Protein AF-U3KZ22-F1 (afdb_monomer)

Foldseek 3Di:
DVLQVLLVVLVVCLVVDDPLCSVLSNLSSVLSVLVVVLVVVQVVCCVVVVDHPLVSVLVSQLPNQLSVLVSVCSVCVVVPDDVVSSVLSNVLSVQLSVLCCQLVPPQVDDCSVVVSNVSSVVSVD

Structure (mmCIF, N/CA/C/O backbone):
data_AF-U3KZ22-F1
#
_entry.id   AF-U3KZ22-F1
#
loop_
_atom_site.group_PDB
_atom_site.id
_atom_site.type_symbol
_atom_site.label_atom_id
_atom_site.label_alt_id
_atom_site.label_comp_id
_atom_site.label_asym_id
_atom_site.label_entity_id
_atom_site.label_seq_id
_atom_site.pdbx_PDB_ins_code
_atom_site.Cartn_x
_atom_site.Cartn_y
_atom_site.Cartn_z
_atom_site.occupancy
_atom_site.B_iso_or_equiv
_atom_site.auth_seq_id
_atom_site.auth_comp_id
_atom_site.auth_asym_id
_atom_site.auth_atom_id
_atom_site.pdbx_PDB_model_num
ATOM 1 N N . MET A 1 1 ? -2.937 -17.843 -2.942 1.00 82.81 1 MET A N 1
ATOM 2 C CA . MET A 1 1 ? -4.058 -18.269 -2.070 1.00 82.81 1 MET A CA 1
ATOM 3 C C . MET A 1 1 ? -4.032 -17.665 -0.664 1.00 82.81 1 MET A C 1
ATOM 5 O O . MET A 1 1 ? -5.094 -17.579 -0.066 1.00 82.81 1 MET A O 1
ATOM 9 N N . ALA A 1 2 ? -2.890 -17.198 -0.139 1.00 94.69 2 ALA A N 1
ATOM 10 C CA . ALA A 1 2 ? -2.818 -16.632 1.217 1.00 94.69 2 ALA A CA 1
ATOM 11 C C . ALA A 1 2 ? -3.777 -15.446 1.464 1.00 94.69 2 ALA A C 1
ATOM 13 O O . ALA A 1 2 ? -4.492 -15.447 2.458 1.00 94.69 2 ALA A O 1
ATOM 14 N N . MET A 1 3 ? -3.862 -14.483 0.538 1.00 97.19 3 MET A N 1
ATOM 15 C CA . MET A 1 3 ? -4.725 -13.299 0.711 1.00 97.19 3 MET A CA 1
ATOM 16 C C . MET A 1 3 ? -6.219 -13.633 0.755 1.00 97.19 3 MET A C 1
ATOM 18 O O . MET A 1 3 ? -6.963 -13.053 1.536 1.00 97.19 3 MET A O 1
ATOM 22 N N . MET A 1 4 ? -6.652 -14.627 -0.024 1.00 97.12 4 MET A N 1
ATOM 23 C CA . MET A 1 4 ? -8.028 -15.120 0.025 1.00 97.12 4 MET A CA 1
ATOM 24 C C . MET A 1 4 ? -8.355 -15.755 1.380 1.00 97.12 4 MET A C 1
ATOM 26 O O . MET A 1 4 ? -9.395 -15.459 1.962 1.00 97.12 4 MET A O 1
ATOM 30 N N . ALA A 1 5 ? -7.459 -16.601 1.894 1.00 97.62 5 ALA A N 1
ATOM 31 C CA . ALA A 1 5 ? -7.635 -17.216 3.206 1.00 97.62 5 ALA A CA 1
ATOM 32 C C . ALA A 1 5 ? -7.653 -16.162 4.328 1.00 97.62 5 ALA A C 1
ATOM 34 O O . ALA A 1 5 ? -8.489 -16.238 5.223 1.00 97.62 5 ALA A O 1
ATOM 35 N N . ALA A 1 6 ? -6.786 -15.147 4.246 1.00 97.56 6 ALA A N 1
ATOM 36 C CA . ALA A 1 6 ? -6.769 -14.028 5.184 1.00 97.56 6 ALA A CA 1
ATOM 37 C C . ALA A 1 6 ? -8.069 -13.208 5.139 1.00 97.56 6 ALA A C 1
ATOM 39 O O . ALA A 1 6 ? -8.618 -12.883 6.186 1.00 97.56 6 ALA A O 1
ATOM 40 N N . SER A 1 7 ? -8.605 -12.931 3.948 1.00 97.44 7 SER A N 1
ATOM 41 C CA . SER A 1 7 ? -9.887 -12.235 3.797 1.00 97.44 7 SER A CA 1
ATOM 42 C C . SER A 1 7 ? -11.033 -13.005 4.457 1.00 97.44 7 SER A C 1
ATOM 44 O O . SER A 1 7 ? -11.778 -12.436 5.257 1.00 97.44 7 SER A O 1
ATOM 46 N N . ALA A 1 8 ? -11.116 -14.318 4.211 1.00 97.62 8 ALA A N 1
ATOM 47 C CA . ALA A 1 8 ? -12.084 -15.181 4.882 1.00 97.62 8 ALA A CA 1
ATOM 48 C C . ALA A 1 8 ? -11.904 -15.138 6.408 1.00 97.62 8 ALA A C 1
ATOM 50 O O . ALA A 1 8 ? -12.874 -14.937 7.136 1.00 97.62 8 ALA A O 1
ATOM 51 N N . PHE A 1 9 ? -10.665 -15.253 6.893 1.00 97.31 9 PHE A N 1
ATOM 52 C CA . PHE A 1 9 ? -10.358 -15.156 8.317 1.00 97.31 9 PHE A CA 1
ATOM 53 C C . PHE A 1 9 ? -10.840 -13.832 8.923 1.00 97.31 9 PHE A C 1
ATOM 55 O O . PHE A 1 9 ? -11.547 -13.855 9.927 1.00 97.31 9 PHE A O 1
ATOM 62 N N . PHE A 1 10 ? -10.524 -12.682 8.326 1.00 96.94 10 PHE A N 1
ATOM 63 C CA . PHE A 1 10 ? -10.928 -11.379 8.863 1.00 96.94 10 PHE A CA 1
ATOM 64 C C . PHE A 1 10 ? -12.445 -11.171 8.845 1.00 96.94 10 PHE A C 1
ATOM 66 O O . PHE A 1 10 ? -13.000 -10.636 9.803 1.00 96.94 10 PHE A O 1
ATOM 73 N N . PHE A 1 11 ? -13.142 -11.622 7.799 1.00 96.50 11 PHE A N 1
ATOM 74 C CA . PHE A 1 11 ? -14.599 -11.501 7.749 1.00 96.50 11 PHE A CA 1
ATOM 75 C C . PHE A 1 11 ? -15.298 -12.414 8.758 1.00 96.50 11 PHE A C 1
ATOM 77 O O . PHE A 1 11 ? -16.247 -11.973 9.407 1.00 96.50 11 PHE A O 1
ATOM 84 N N . PHE A 1 12 ? -14.818 -13.646 8.946 1.00 97.00 12 PHE A N 1
ATOM 85 C CA . PHE A 1 12 ? -15.434 -14.585 9.886 1.00 97.00 12 PHE A CA 1
ATOM 86 C C . PHE A 1 12 ? -15.038 -14.346 11.348 1.00 97.00 12 PHE A C 1
ATOM 88 O O . PHE A 1 12 ? -15.866 -14.563 12.227 1.00 97.00 12 PHE A O 1
ATOM 95 N N . SER A 1 13 ? -13.837 -13.830 11.620 1.00 95.06 13 SER A N 1
ATOM 96 C CA . SER A 1 13 ? -13.388 -13.500 12.985 1.00 95.06 13 SER A CA 1
ATOM 97 C C . SER A 1 13 ? -13.933 -12.167 13.510 1.00 95.06 13 SER A C 1
ATOM 99 O O . SER A 1 13 ? -13.720 -11.822 14.667 1.00 95.06 13 SER A O 1
ATOM 101 N N . MET A 1 14 ? -14.671 -11.396 12.704 1.00 92.62 14 MET A N 1
ATOM 102 C CA . MET A 1 14 ? -15.109 -10.040 13.064 1.00 92.62 14 MET A CA 1
ATOM 103 C C . MET A 1 14 ? -15.940 -9.966 14.355 1.00 92.62 14 MET A C 1
ATOM 105 O O . MET A 1 14 ? -15.926 -8.943 15.043 1.00 92.62 14 MET A O 1
ATOM 109 N N . ASN A 1 15 ? -16.676 -11.028 14.687 1.00 92.88 15 ASN A N 1
ATOM 110 C CA . ASN A 1 15 ? -17.487 -11.086 15.903 1.00 92.88 15 ASN A CA 1
ATOM 111 C C . ASN A 1 15 ? -16.688 -11.426 17.166 1.00 92.88 15 ASN A C 1
ATOM 113 O O . ASN A 1 15 ? -17.192 -11.168 18.256 1.00 92.88 15 ASN A O 1
ATOM 117 N N . ASP A 1 16 ? -15.452 -11.904 17.024 1.00 94.25 16 ASP A N 1
ATOM 118 C CA . ASP A 1 16 ? -14.568 -12.241 18.144 1.00 94.25 16 ASP A CA 1
ATOM 119 C C . ASP A 1 16 ? -13.846 -11.004 18.707 1.00 94.25 16 ASP A C 1
ATOM 121 O O . ASP A 1 16 ? -13.223 -11.063 19.767 1.00 94.25 16 ASP A O 1
ATOM 125 N N . PHE A 1 17 ? -13.936 -9.861 18.015 1.00 92.19 17 PHE A N 1
ATOM 126 C CA . PHE A 1 17 ? -13.291 -8.608 18.406 1.00 92.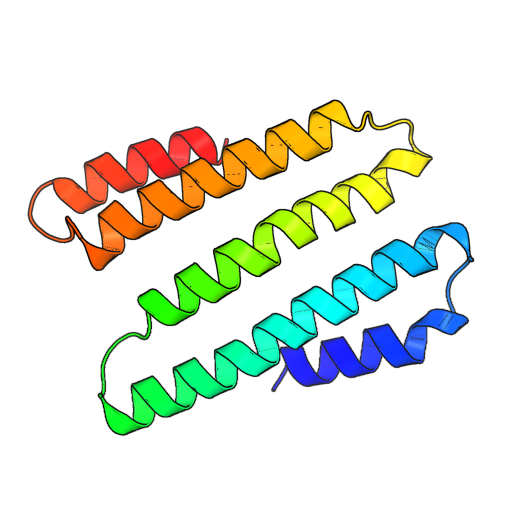19 17 PHE A CA 1
ATOM 127 C C . PHE A 1 17 ? -14.274 -7.590 18.998 1.00 92.19 17 PHE A C 1
ATOM 129 O O . PHE A 1 17 ? -15.417 -7.447 18.547 1.00 92.19 17 PHE A O 1
ATOM 136 N N . ASP A 1 18 ? -13.777 -6.785 19.947 1.00 94.12 18 ASP A N 1
ATOM 137 C CA . ASP A 1 18 ? -14.509 -5.636 20.488 1.00 94.12 18 ASP A CA 1
ATOM 138 C C . ASP A 1 18 ? -15.019 -4.710 19.372 1.00 94.12 18 ASP A C 1
ATOM 140 O O . ASP A 1 18 ? -14.322 -4.423 18.393 1.00 94.12 18 ASP A O 1
ATOM 144 N N . THR A 1 19 ? -16.198 -4.117 19.579 1.00 91.88 19 THR A N 1
ATOM 145 C CA . THR A 1 19 ? -16.851 -3.202 18.625 1.00 91.88 19 THR A CA 1
ATOM 146 C C . THR A 1 19 ? -15.946 -2.061 18.148 1.00 91.88 19 THR A C 1
ATOM 148 O O . THR A 1 19 ? -16.042 -1.641 16.996 1.00 91.88 19 THR A O 1
ATOM 151 N N . LYS A 1 2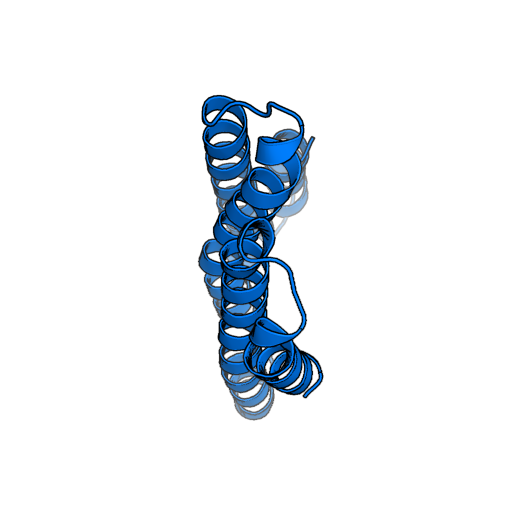0 ? -15.021 -1.585 18.994 1.00 92.75 20 LYS A N 1
ATOM 152 C CA . LYS A 1 20 ? -14.063 -0.521 18.642 1.00 92.75 20 LYS A CA 1
ATOM 153 C C . LYS A 1 20 ? -13.079 -0.914 17.527 1.00 92.75 20 LYS A C 1
ATOM 155 O O . LYS A 1 20 ? -12.598 -0.023 16.828 1.00 92.75 20 LYS A O 1
ATOM 160 N N . TRP A 1 21 ? -12.818 -2.210 17.336 1.00 95.38 21 TRP A N 1
ATOM 161 C CA . TRP A 1 21 ? -11.872 -2.742 16.347 1.00 95.38 21 TRP A CA 1
ATOM 162 C C . TRP A 1 21 ? -12.536 -3.277 15.080 1.00 95.38 21 TRP A C 1
ATOM 164 O O . TRP A 1 21 ? -11.857 -3.419 14.066 1.00 95.38 21 TRP A O 1
ATOM 174 N N . LYS A 1 22 ? -13.851 -3.528 15.094 1.00 94.75 22 LYS A N 1
ATOM 175 C CA . LYS A 1 22 ? -14.568 -4.153 13.968 1.00 94.75 22 LYS A CA 1
ATOM 176 C C . LYS A 1 22 ? -14.355 -3.434 12.638 1.00 94.75 22 LYS A C 1
ATOM 178 O O . LYS A 1 22 ? -14.161 -4.085 11.619 1.00 94.75 22 LYS A O 1
ATOM 183 N N . THR A 1 23 ? -14.319 -2.100 12.642 1.00 95.25 23 THR A N 1
ATOM 184 C CA . THR A 1 23 ? -14.018 -1.330 11.424 1.00 95.25 23 THR A CA 1
ATOM 185 C C . THR A 1 23 ? -12.595 -1.576 10.923 1.00 95.25 23 THR A C 1
ATOM 187 O O . THR A 1 23 ? -12.402 -1.664 9.719 1.00 95.25 23 THR A O 1
ATOM 190 N N . SER A 1 24 ? -11.611 -1.711 11.820 1.00 95.25 24 SER A N 1
ATOM 191 C CA . SER A 1 24 ? -10.231 -2.032 11.432 1.00 95.25 24 SER A CA 1
ATOM 192 C C . SER A 1 24 ? -10.173 -3.403 10.768 1.00 95.25 24 SER A C 1
ATOM 194 O O . SER A 1 24 ? -9.687 -3.506 9.653 1.00 95.25 24 SER A O 1
ATOM 196 N N . ILE A 1 25 ? -10.769 -4.418 11.406 1.00 96.56 25 ILE A N 1
ATOM 197 C CA . ILE A 1 25 ? -10.819 -5.796 10.896 1.00 96.56 25 ILE A CA 1
ATOM 198 C C . ILE A 1 25 ? -11.540 -5.874 9.543 1.00 96.56 25 ILE A C 1
ATOM 200 O O . ILE A 1 25 ? -11.079 -6.558 8.631 1.00 96.56 25 ILE A O 1
ATOM 204 N N . LEU A 1 26 ? -12.648 -5.140 9.379 1.00 96.69 26 LEU A N 1
ATOM 205 C CA . LEU A 1 26 ? -13.351 -5.043 8.100 1.00 96.69 26 LEU A CA 1
ATOM 206 C C . LEU A 1 26 ? -12.436 -4.480 7.005 1.00 96.69 26 LEU A C 1
ATOM 208 O O . LEU A 1 26 ? -12.401 -5.029 5.907 1.00 96.69 26 LEU A O 1
ATOM 212 N N . VAL A 1 27 ? -11.686 -3.414 7.301 1.00 97.44 27 VAL A N 1
ATOM 213 C CA . VAL A 1 27 ? -10.734 -2.824 6.349 1.00 97.44 27 VAL A CA 1
ATOM 214 C C . VAL A 1 27 ? -9.610 -3.812 6.012 1.00 97.44 27 VAL A C 1
ATOM 216 O O . VAL A 1 27 ? -9.321 -3.977 4.828 1.00 97.44 27 VAL A O 1
ATOM 219 N N . SER A 1 28 ? -9.056 -4.555 6.979 1.00 97.19 28 SER A N 1
ATOM 220 C CA . SER A 1 28 ? -8.067 -5.622 6.717 1.00 97.19 28 SER A CA 1
ATOM 221 C C . SER A 1 28 ? -8.629 -6.710 5.788 1.00 97.19 28 SER A C 1
ATOM 223 O O . SER A 1 28 ? -7.965 -7.161 4.847 1.00 97.19 28 SER A O 1
ATOM 225 N N . GLY A 1 29 ? -9.886 -7.109 6.007 1.00 97.56 29 GLY A N 1
ATOM 226 C CA . GLY A 1 29 ? -10.603 -8.054 5.151 1.00 97.56 29 GLY A CA 1
ATOM 227 C C . GLY A 1 29 ? -10.797 -7.537 3.722 1.00 97.56 29 GLY A C 1
ATOM 228 O O . GLY A 1 29 ? -10.611 -8.295 2.771 1.00 97.56 29 GLY A O 1
ATOM 229 N N . LEU A 1 30 ? -11.097 -6.244 3.554 1.00 97.88 30 LEU A N 1
ATOM 230 C CA . LEU A 1 30 ? -11.208 -5.594 2.242 1.00 97.88 30 LEU A CA 1
ATOM 231 C C . LEU A 1 30 ? -9.857 -5.513 1.521 1.00 97.88 30 LEU A C 1
ATOM 233 O O . LEU A 1 30 ? -9.786 -5.853 0.344 1.00 97.88 30 LEU A O 1
ATOM 237 N N . ILE A 1 31 ? -8.786 -5.115 2.215 1.00 98.19 31 ILE A N 1
ATOM 238 C CA . ILE A 1 31 ? -7.429 -5.035 1.648 1.00 98.19 31 ILE A CA 1
ATOM 239 C C . ILE A 1 31 ? -7.003 -6.401 1.108 1.00 98.19 31 ILE A C 1
ATOM 241 O O . ILE A 1 31 ? -6.613 -6.532 -0.052 1.00 98.19 31 ILE A O 1
ATOM 245 N N . THR A 1 32 ? -7.124 -7.439 1.936 1.00 98.12 32 THR A N 1
ATOM 246 C CA . THR A 1 32 ? -6.748 -8.804 1.549 1.00 98.12 32 THR A CA 1
ATOM 247 C C . THR A 1 32 ? -7.652 -9.372 0.456 1.00 98.12 32 THR A C 1
ATOM 249 O O . THR A 1 32 ? -7.169 -10.103 -0.408 1.00 98.12 32 THR A O 1
ATOM 252 N N . PHE A 1 33 ? -8.933 -8.998 0.419 1.00 98.06 33 PHE A N 1
AT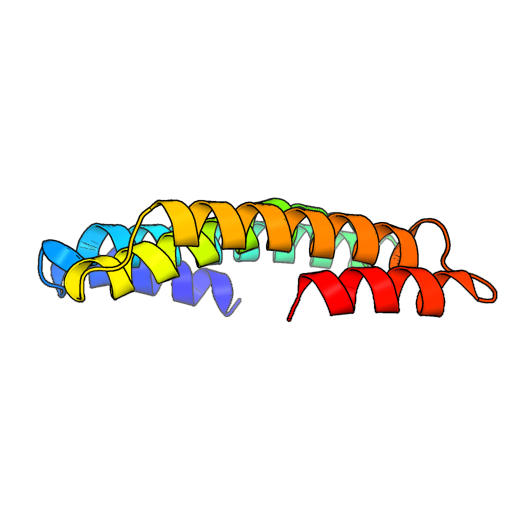OM 253 C CA . PHE A 1 33 ? -9.835 -9.377 -0.667 1.00 98.06 33 PHE A CA 1
ATOM 254 C C . PHE A 1 33 ? -9.436 -8.742 -2.006 1.00 98.06 33 PHE A C 1
ATOM 256 O O . PHE A 1 33 ? -9.318 -9.448 -3.009 1.00 98.06 33 PHE A O 1
ATOM 263 N N . ILE A 1 34 ? -9.170 -7.431 -2.023 1.00 97.94 34 ILE A N 1
ATOM 264 C CA . ILE A 1 34 ? -8.717 -6.704 -3.220 1.00 97.94 34 ILE A CA 1
ATOM 265 C C . ILE A 1 34 ? -7.417 -7.321 -3.743 1.00 97.94 34 ILE A C 1
ATOM 267 O O . ILE A 1 34 ? -7.335 -7.650 -4.931 1.00 97.94 34 ILE A O 1
ATOM 271 N N . ALA A 1 35 ? -6.450 -7.565 -2.854 1.00 97.88 35 ALA A N 1
ATOM 272 C CA . ALA A 1 35 ? -5.189 -8.206 -3.205 1.00 97.88 35 ALA A CA 1
ATOM 273 C C . ALA A 1 35 ? -5.401 -9.627 -3.754 1.00 97.88 35 ALA A C 1
ATOM 275 O O . ALA A 1 35 ? -4.747 -10.026 -4.714 1.00 97.88 35 ALA A O 1
ATOM 276 N N . ALA A 1 36 ? -6.327 -10.411 -3.186 1.00 97.81 36 ALA A N 1
ATOM 277 C CA . ALA A 1 36 ? -6.642 -11.750 -3.684 1.00 97.81 36 ALA A CA 1
ATOM 278 C C . ALA A 1 36 ? -7.150 -11.724 -5.135 1.00 97.81 36 ALA A C 1
ATOM 280 O O . ALA A 1 36 ? -6.681 -12.518 -5.951 1.00 97.81 36 ALA A O 1
ATOM 281 N N . VAL A 1 37 ? -8.050 -10.791 -5.459 1.00 97.38 37 VAL A N 1
ATOM 282 C CA . VAL A 1 37 ? -8.564 -10.595 -6.823 1.00 97.38 37 VAL A CA 1
ATOM 283 C C . VAL A 1 37 ? -7.444 -10.172 -7.775 1.00 97.38 37 VAL A C 1
ATOM 285 O O . VAL A 1 37 ? -7.266 -10.788 -8.825 1.00 97.38 37 VAL A O 1
ATOM 288 N N . HIS A 1 38 ? -6.629 -9.187 -7.392 1.00 97.12 38 HIS A N 1
ATOM 289 C CA . HIS A 1 38 ? -5.521 -8.727 -8.233 1.00 97.12 38 HIS A CA 1
ATOM 290 C C . HIS A 1 38 ? -4.454 -9.807 -8.433 1.00 97.12 38 HIS A C 1
ATOM 292 O O . HIS A 1 38 ? -3.906 -9.922 -9.526 1.00 97.12 38 HIS A O 1
ATOM 298 N N . TYR A 1 39 ? -4.189 -10.654 -7.434 1.00 96.38 39 TYR A N 1
ATOM 299 C CA . TYR A 1 39 ? -3.287 -11.797 -7.588 1.00 96.38 39 TYR A CA 1
ATOM 300 C C . TYR A 1 39 ? -3.766 -12.812 -8.622 1.00 96.38 39 TYR A C 1
ATOM 302 O O . TYR A 1 39 ? -2.923 -13.416 -9.286 1.00 96.38 39 TYR A O 1
ATOM 310 N N . TRP A 1 40 ? -5.076 -12.995 -8.794 1.00 95.56 40 TRP A N 1
ATOM 311 C CA . TRP A 1 40 ? -5.588 -13.819 -9.886 1.00 95.56 40 TRP A CA 1
ATOM 312 C C . TRP A 1 40 ? -5.363 -13.169 -11.247 1.00 95.56 40 TRP A C 1
ATOM 314 O O . TRP A 1 40 ? -4.779 -13.814 -12.112 1.00 95.56 40 TRP A O 1
ATOM 324 N N . TYR A 1 41 ? -5.688 -11.884 -11.409 1.00 96.12 41 TYR A N 1
ATOM 325 C CA . TYR A 1 41 ? -5.409 -11.168 -12.662 1.00 96.12 41 TYR A CA 1
ATOM 326 C C . TYR A 1 41 ? -3.922 -11.187 -13.026 1.00 96.12 41 TYR A C 1
ATOM 328 O O . TYR A 1 41 ? -3.561 -11.464 -14.165 1.00 96.12 41 TYR A O 1
ATOM 336 N N . MET A 1 42 ? -3.048 -10.955 -12.046 1.00 97.06 42 MET A N 1
ATOM 337 C CA . MET A 1 42 ? -1.598 -11.013 -12.228 1.00 97.06 42 MET A CA 1
ATOM 338 C C . MET A 1 42 ? -1.111 -12.415 -12.613 1.00 97.06 42 MET A C 1
ATOM 340 O O . MET A 1 42 ? -0.237 -12.538 -13.469 1.00 97.06 42 MET A O 1
ATOM 344 N N . ARG A 1 43 ? -1.662 -13.468 -11.994 1.00 95.56 43 ARG A N 1
ATOM 345 C CA . ARG A 1 43 ? -1.340 -14.860 -12.334 1.00 95.56 43 ARG A CA 1
ATOM 346 C C . ARG A 1 43 ? -1.709 -15.162 -13.783 1.00 95.56 43 ARG A C 1
ATOM 348 O O . ARG A 1 43 ? -0.887 -15.725 -14.499 1.00 95.56 43 ARG A O 1
ATOM 355 N N . ASP A 1 44 ? -2.922 -14.805 -14.191 1.00 96.25 44 ASP A N 1
ATOM 356 C CA . ASP A 1 44 ? -3.431 -15.098 -15.531 1.00 96.25 44 ASP A CA 1
ATOM 357 C C . ASP A 1 44 ? -2.692 -14.277 -16.595 1.00 96.25 44 ASP A C 1
ATOM 359 O O . ASP A 1 44 ? -2.332 -14.811 -17.647 1.00 96.25 44 ASP A O 1
ATOM 363 N N . TYR A 1 45 ? -2.373 -13.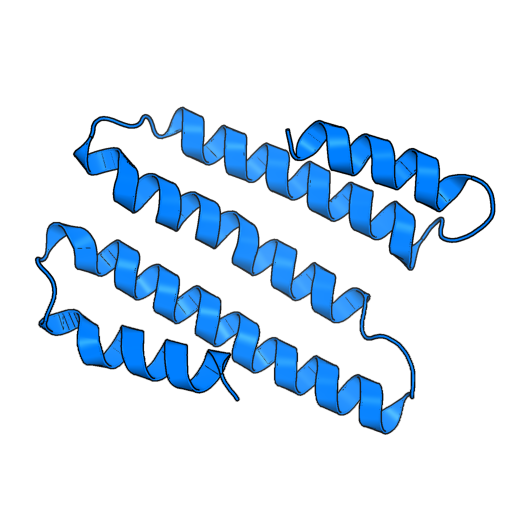012 -16.290 1.00 96.88 45 TYR A N 1
ATOM 364 C CA . TYR A 1 45 ? -1.516 -12.174 -17.128 1.00 96.88 45 TYR A CA 1
ATOM 365 C C . TYR A 1 45 ? -0.146 -12.817 -17.335 1.00 96.88 45 TYR A C 1
ATOM 367 O O . TYR A 1 45 ? 0.273 -13.009 -18.471 1.00 96.88 45 TYR A O 1
ATOM 375 N N . TRP A 1 46 ? 0.535 -13.211 -16.255 1.00 96.56 46 TRP A N 1
ATOM 376 C CA . TRP A 1 46 ? 1.850 -13.843 -16.358 1.00 96.56 46 TRP A CA 1
ATOM 377 C C . TRP A 1 46 ? 1.789 -15.168 -17.129 1.00 96.56 46 TRP A C 1
ATOM 379 O O . TRP A 1 46 ? 2.632 -15.414 -17.985 1.00 96.56 46 TRP A O 1
ATOM 389 N N . ALA A 1 47 ? 0.770 -15.995 -16.882 1.00 96.94 47 ALA A N 1
ATOM 390 C CA . ALA A 1 47 ? 0.605 -17.278 -17.564 1.00 96.94 47 ALA A CA 1
ATOM 391 C C . ALA A 1 47 ? 0.355 -17.134 -19.076 1.00 96.94 47 ALA A C 1
ATOM 393 O O . ALA A 1 47 ? 0.728 -18.023 -19.838 1.00 96.94 47 ALA A O 1
ATOM 394 N N . THR A 1 48 ? -0.271 -16.033 -19.503 1.00 97.31 48 THR A N 1
ATOM 395 C CA . THR A 1 48 ? -0.624 -15.789 -20.911 1.00 97.31 48 THR A CA 1
ATOM 396 C C . THR A 1 48 ? 0.449 -14.992 -21.654 1.00 97.31 48 THR A C 1
ATOM 398 O O . THR A 1 48 ? 0.747 -15.289 -22.806 1.00 97.31 48 THR A O 1
ATOM 401 N N . VAL A 1 49 ? 1.016 -13.969 -21.009 1.00 96.69 49 VAL A N 1
ATOM 402 C CA . VAL A 1 49 ? 1.913 -12.978 -21.629 1.00 96.69 49 VAL A CA 1
ATOM 403 C C . VAL A 1 49 ? 3.387 -13.280 -21.342 1.00 96.69 49 VAL A C 1
ATOM 405 O O . VAL A 1 49 ? 4.250 -12.937 -22.141 1.00 96.69 49 VAL A O 1
ATOM 408 N N . GLY A 1 50 ? 3.701 -13.937 -20.221 1.00 96.00 50 GLY A N 1
ATOM 409 C CA . GLY A 1 50 ? 5.078 -14.247 -19.816 1.00 96.00 50 GLY A CA 1
ATOM 410 C C . GLY A 1 50 ? 5.859 -13.062 -19.235 1.00 96.00 50 GLY A C 1
ATOM 411 O O . GLY A 1 50 ? 7.050 -13.191 -18.962 1.00 96.00 50 GLY A O 1
ATOM 412 N N . GLU A 1 51 ? 5.204 -11.922 -19.013 1.00 94.00 51 GLU A N 1
ATOM 413 C CA . GLU A 1 51 ? 5.821 -10.701 -18.490 1.00 94.00 51 GLU A CA 1
ATOM 414 C C . GLU A 1 51 ? 5.421 -10.409 -17.040 1.00 94.00 51 GLU A C 1
ATOM 416 O O . GLU A 1 51 ? 4.407 -10.894 -16.527 1.00 94.00 51 GLU A O 1
ATOM 421 N N . SER A 1 52 ? 6.220 -9.572 -16.370 1.00 92.50 52 SER A N 1
ATOM 422 C CA . SER A 1 52 ? 5.884 -9.073 -15.037 1.00 92.50 52 SER A CA 1
ATOM 423 C C . SER A 1 52 ? 4.603 -8.227 -15.092 1.00 92.50 52 SER A C 1
ATOM 425 O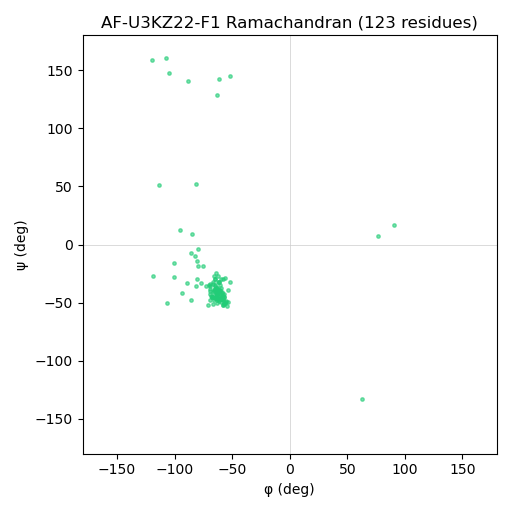 O . SER A 1 52 ? 4.535 -7.276 -15.872 1.00 92.50 52 SER A O 1
ATOM 427 N N . PRO A 1 53 ? 3.594 -8.496 -14.247 1.00 95.88 53 PRO A N 1
ATOM 428 C CA . PRO A 1 53 ? 2.329 -7.769 -14.254 1.00 95.88 53 PRO A CA 1
ATOM 429 C C . PRO A 1 53 ? 2.424 -6.437 -13.482 1.00 95.88 53 PRO A C 1
ATOM 431 O O . PRO A 1 53 ? 1.622 -6.160 -12.586 1.00 95.88 53 PRO A O 1
ATOM 434 N N . THR A 1 54 ? 3.415 -5.602 -13.809 1.00 95.19 54 THR A N 1
ATOM 435 C CA . THR A 1 54 ? 3.740 -4.361 -13.084 1.00 95.19 54 THR A CA 1
ATOM 436 C C . THR A 1 54 ? 2.542 -3.413 -13.014 1.00 95.19 54 THR A C 1
ATOM 438 O O . THR A 1 54 ? 2.199 -2.935 -11.939 1.00 95.19 54 THR A O 1
ATOM 441 N N . PHE A 1 55 ? 1.828 -3.206 -14.122 1.00 94.38 55 PHE A N 1
ATOM 442 C CA . PHE A 1 55 ? 0.632 -2.356 -14.138 1.00 94.38 55 PHE A CA 1
ATOM 443 C C . PHE A 1 55 ? -0.440 -2.823 -13.139 1.00 94.38 55 PHE A C 1
ATOM 445 O O . PHE A 1 55 ? -0.891 -2.040 -12.304 1.00 94.38 55 PHE A O 1
ATOM 452 N N . PHE A 1 56 ? -0.804 -4.110 -13.169 1.00 96.19 56 PHE A N 1
ATOM 453 C CA . PHE A 1 56 ? -1.799 -4.666 -12.245 1.00 96.19 56 PHE A CA 1
ATOM 454 C C . PHE A 1 56 ? -1.369 -4.538 -10.785 1.00 96.19 56 PHE A C 1
ATOM 456 O O . PHE A 1 56 ? -2.210 -4.302 -9.919 1.00 96.19 56 PHE A O 1
ATOM 463 N N . ARG A 1 57 ? -0.065 -4.653 -10.511 1.00 97.38 57 ARG A N 1
ATOM 464 C CA . ARG A 1 57 ? 0.474 -4.462 -9.166 1.00 97.38 57 ARG A CA 1
ATOM 465 C C . ARG A 1 57 ? 0.303 -3.028 -8.674 1.00 97.38 57 ARG A C 1
ATOM 467 O O . ARG A 1 57 ? -0.108 -2.824 -7.538 1.00 97.38 57 ARG A O 1
ATOM 474 N N . TYR A 1 58 ? 0.598 -2.044 -9.514 1.00 97.50 58 TYR A N 1
ATOM 475 C CA . TYR A 1 58 ? 0.456 -0.642 -9.134 1.00 97.50 58 TYR A CA 1
ATOM 476 C C . TYR A 1 58 ? -1.012 -0.229 -8.971 1.00 97.50 58 TYR A C 1
ATOM 478 O O . TYR A 1 58 ? -1.321 0.541 -8.064 1.00 97.50 58 TYR A O 1
ATOM 486 N N . VAL A 1 59 ? -1.933 -0.793 -9.762 1.00 96.69 59 VAL A N 1
ATOM 487 C CA . VAL A 1 59 ? -3.381 -0.614 -9.547 1.00 96.69 59 VAL A CA 1
ATOM 488 C C . VAL A 1 59 ? -3.814 -1.185 -8.193 1.00 96.69 59 VAL A C 1
ATOM 490 O O . VAL A 1 59 ? -4.482 -0.488 -7.432 1.00 96.69 59 VAL A O 1
ATOM 493 N N . ASP A 1 60 ? -3.384 -2.406 -7.857 1.00 97.81 60 ASP A N 1
ATOM 494 C CA . ASP A 1 60 ? -3.633 -3.014 -6.542 1.00 97.81 60 ASP A CA 1
ATOM 495 C C . ASP A 1 60 ? -3.123 -2.114 -5.406 1.00 97.81 60 ASP A C 1
ATOM 497 O O . ASP A 1 60 ? -3.856 -1.799 -4.468 1.00 97.81 60 ASP A O 1
ATOM 501 N N . TRP A 1 61 ? -1.887 -1.620 -5.505 1.00 98.06 61 TRP A N 1
ATOM 502 C CA . TRP A 1 61 ? -1.290 -0.764 -4.479 1.00 98.06 61 TRP A CA 1
ATOM 503 C C . TRP A 1 61 ? -1.975 0.590 -4.322 1.00 98.06 61 TRP A C 1
ATOM 505 O O . TRP A 1 61 ? -2.171 1.036 -3.192 1.00 98.06 61 TRP A O 1
ATOM 515 N N . VAL A 1 62 ? -2.390 1.236 -5.412 1.00 96.81 62 VAL A N 1
ATOM 516 C CA . VAL A 1 62 ? -3.119 2.513 -5.339 1.00 96.81 62 VAL A CA 1
ATOM 517 C C . VAL A 1 62 ? -4.451 2.355 -4.598 1.00 96.81 62 VAL A C 1
ATOM 519 O O . VAL A 1 62 ? -4.916 3.306 -3.973 1.00 96.81 62 VAL A O 1
ATOM 522 N N . LEU A 1 63 ? -5.047 1.161 -4.603 1.00 96.31 63 LEU A N 1
ATOM 523 C CA . LEU A 1 63 ? -6.252 0.859 -3.832 1.00 96.31 63 LEU A CA 1
ATOM 524 C C . LEU A 1 63 ? -5.928 0.436 -2.392 1.00 96.31 63 LEU A C 1
ATOM 526 O O . LEU A 1 63 ? -6.535 0.929 -1.442 1.00 96.31 63 LEU A O 1
ATOM 530 N N . THR A 1 64 ? -4.978 -0.481 -2.214 1.00 98.00 64 THR A N 1
ATOM 531 C CA . THR A 1 64 ? -4.713 -1.133 -0.924 1.00 98.00 64 THR A CA 1
ATOM 532 C C . THR A 1 64 ? -3.861 -0.294 0.020 1.00 98.00 64 THR A C 1
ATOM 534 O O . THR A 1 64 ? -4.123 -0.303 1.221 1.00 98.00 64 THR A O 1
ATOM 537 N N . VAL A 1 65 ? -2.889 0.481 -0.469 1.00 97.81 65 VAL A N 1
ATOM 538 C CA . VAL A 1 65 ? -2.004 1.284 0.393 1.00 97.81 65 VAL A CA 1
ATOM 539 C C . VAL A 1 65 ? -2.756 2.414 1.104 1.00 97.81 65 VAL A C 1
ATOM 541 O O . VAL A 1 65 ? -2.622 2.516 2.325 1.00 97.81 65 VAL A O 1
ATOM 544 N N . PRO A 1 66 ? -3.628 3.201 0.442 1.00 96.44 66 PRO A N 1
ATOM 545 C CA . PRO A 1 66 ? -4.462 4.166 1.154 1.00 96.44 66 PRO A CA 1
ATOM 546 C C . PRO A 1 66 ? -5.381 3.513 2.192 1.00 96.44 66 PRO A C 1
ATOM 548 O O . PRO A 1 66 ? -5.557 4.060 3.281 1.00 96.44 66 PRO A O 1
ATOM 551 N N . LEU A 1 67 ? -5.930 2.329 1.895 1.00 97.56 67 LEU A N 1
ATOM 552 C CA . LEU A 1 67 ? -6.730 1.567 2.857 1.00 97.56 67 LEU A CA 1
ATOM 553 C C . LEU A 1 67 ? -5.893 1.102 4.056 1.00 97.56 67 LEU A C 1
ATOM 555 O O . LEU A 1 67 ? -6.375 1.197 5.181 1.00 97.56 67 LEU A O 1
ATOM 559 N N . MET A 1 68 ? -4.637 0.694 3.855 1.00 97.62 68 MET A N 1
ATOM 560 C CA . MET A 1 68 ? -3.705 0.391 4.950 1.00 97.62 68 MET A CA 1
ATOM 561 C C . MET A 1 68 ? -3.412 1.634 5.804 1.00 97.62 68 MET A C 1
ATOM 563 O O . MET A 1 68 ? -3.358 1.544 7.029 1.00 97.62 68 MET A O 1
ATOM 567 N N . CYS A 1 69 ? -3.296 2.826 5.207 1.00 97.06 69 CYS A N 1
ATOM 568 C CA . CYS A 1 69 ? -3.177 4.072 5.975 1.00 97.06 69 CYS A CA 1
ATOM 569 C C . CYS A 1 69 ? -4.441 4.365 6.805 1.00 97.06 69 CYS A C 1
ATOM 571 O O . CYS A 1 69 ? -4.339 4.849 7.937 1.00 97.06 69 CYS A O 1
ATOM 573 N N . VAL A 1 70 ? -5.630 4.071 6.266 1.00 97.00 70 VAL A N 1
ATOM 574 C CA . VAL A 1 70 ? -6.902 4.168 7.002 1.00 97.00 70 VAL A CA 1
ATOM 575 C C . VAL A 1 70 ? -6.937 3.160 8.151 1.00 97.00 70 VAL A C 1
ATOM 577 O O . VAL A 1 70 ? -7.276 3.541 9.268 1.00 97.00 70 VAL A O 1
ATOM 580 N N . GLU A 1 71 ? -6.558 1.906 7.913 1.00 95.88 71 GLU A N 1
ATOM 581 C CA . GLU A 1 71 ? -6.462 0.856 8.933 1.00 95.88 71 GLU A CA 1
ATOM 582 C C . GLU A 1 71 ? -5.515 1.264 10.068 1.00 95.88 71 GLU A C 1
ATOM 584 O O . GLU A 1 71 ? -5.903 1.270 11.237 1.00 95.88 71 GLU A O 1
ATOM 589 N N . PHE A 1 72 ? -4.305 1.709 9.729 1.00 94.62 72 PHE A N 1
ATOM 590 C CA . PHE A 1 72 ? -3.323 2.188 10.696 1.00 94.62 72 PHE A CA 1
ATOM 591 C C . PHE A 1 72 ? -3.870 3.346 11.543 1.00 94.62 72 PHE A C 1
ATOM 593 O O . PHE A 1 72 ? -3.734 3.358 12.769 1.00 94.62 72 PHE A O 1
ATOM 600 N N . TYR A 1 73 ? -4.573 4.294 10.915 1.00 96.31 73 TYR A N 1
ATOM 601 C CA . TYR A 1 73 ? -5.271 5.355 11.636 1.00 96.31 73 TYR A CA 1
ATOM 602 C C . TYR A 1 73 ? -6.380 4.815 12.549 1.00 96.31 73 TYR A C 1
ATOM 604 O O . TYR A 1 73 ? -6.507 5.277 13.683 1.00 96.31 73 TYR A O 1
ATOM 612 N N . LEU A 1 74 ? -7.184 3.849 12.097 1.00 95.56 74 LEU A N 1
ATOM 613 C CA . LEU A 1 74 ? -8.256 3.254 12.897 1.00 95.56 74 LEU A CA 1
ATOM 614 C C . LEU A 1 74 ? -7.724 2.561 14.153 1.00 95.56 74 LEU A C 1
ATOM 616 O O . LEU A 1 74 ? -8.402 2.605 15.181 1.00 95.56 74 LEU A O 1
ATOM 620 N N . ILE A 1 75 ? -6.522 1.987 14.090 1.00 94.25 75 ILE A N 1
ATOM 621 C CA . ILE A 1 75 ? -5.840 1.410 15.249 1.00 94.25 75 ILE A CA 1
ATOM 622 C C . ILE A 1 75 ? -5.364 2.524 16.192 1.00 94.25 75 ILE A C 1
ATOM 624 O O . ILE A 1 75 ? -5.692 2.531 17.380 1.00 94.25 75 ILE A O 1
ATOM 628 N N . LEU A 1 76 ? -4.644 3.518 15.665 1.00 94.81 76 LEU A N 1
ATOM 629 C CA . LEU A 1 76 ? -4.037 4.576 16.477 1.00 94.81 76 LEU A CA 1
ATOM 630 C C . LEU A 1 76 ? -5.021 5.630 16.997 1.00 94.81 76 LEU A C 1
ATOM 632 O O . LEU A 1 76 ? -4.706 6.339 17.955 1.00 94.81 76 LEU A O 1
ATOM 636 N N . LYS A 1 77 ? -6.220 5.766 16.415 1.00 94.31 77 LYS A N 1
ATOM 637 C CA . LYS A 1 77 ? -7.213 6.753 16.881 1.00 94.31 77 LYS A CA 1
ATOM 638 C C . LYS A 1 77 ? -7.599 6.518 18.342 1.00 94.31 77 LYS A C 1
ATOM 640 O O . LYS A 1 77 ? -7.911 7.476 19.041 1.00 94.31 77 LYS A O 1
ATOM 645 N N . VAL A 1 78 ? -7.551 5.264 18.806 1.00 91.94 78 VAL A N 1
ATOM 646 C CA . VAL A 1 78 ? -7.839 4.889 20.200 1.00 91.94 78 VAL A CA 1
ATOM 647 C C . VAL A 1 78 ? -6.788 5.470 21.155 1.00 91.94 78 VAL A C 1
ATOM 649 O O . VAL A 1 78 ? -7.108 5.778 22.296 1.00 91.94 78 VAL A O 1
ATOM 652 N N . ALA A 1 79 ? -5.568 5.705 20.665 1.00 93.31 79 ALA A N 1
ATOM 653 C CA . ALA A 1 79 ? -4.480 6.377 21.372 1.00 93.31 79 ALA A CA 1
ATOM 654 C C . ALA A 1 79 ? -4.393 7.892 21.068 1.00 93.31 79 ALA A C 1
ATOM 656 O O . ALA A 1 79 ? -3.400 8.534 21.401 1.00 93.31 79 ALA A O 1
ATOM 657 N N . GLY A 1 80 ? -5.412 8.484 20.429 1.00 93.38 80 GLY A N 1
ATOM 658 C CA . GLY A 1 80 ? -5.486 9.930 20.185 1.00 93.38 80 GLY A CA 1
ATOM 659 C C . GLY A 1 80 ? -4.884 10.418 18.861 1.00 93.38 80 GLY A C 1
ATOM 660 O O . GLY A 1 80 ? -4.644 11.618 18.704 1.00 93.38 80 GLY A O 1
ATOM 661 N N . ALA A 1 81 ? -4.650 9.535 17.883 1.00 94.44 81 ALA A N 1
ATOM 662 C CA . ALA A 1 81 ? -4.157 9.956 16.571 1.00 94.44 81 ALA A CA 1
ATOM 663 C C . ALA A 1 81 ? -5.122 10.908 15.838 1.00 94.44 81 ALA A C 1
ATOM 665 O O . ALA A 1 81 ? -6.347 10.753 15.851 1.00 94.44 81 ALA A O 1
ATOM 666 N N . LYS A 1 82 ? -4.551 11.891 15.135 1.00 95.12 82 LYS A N 1
ATOM 667 C CA . LYS A 1 82 ? -5.297 12.911 14.385 1.00 95.12 82 LYS A CA 1
ATOM 668 C C . LYS A 1 82 ? -5.586 12.447 12.957 1.00 95.12 82 LYS A C 1
ATOM 670 O O . LYS A 1 82 ? -4.696 11.940 12.280 1.00 95.12 82 LYS A O 1
ATOM 675 N N . LYS A 1 83 ? -6.786 12.746 12.442 1.00 94.88 83 LYS A N 1
ATOM 676 C CA . LYS A 1 83 ? -7.154 12.502 11.027 1.00 94.88 83 LYS A CA 1
ATOM 677 C C . LYS A 1 83 ? -6.198 13.166 10.030 1.00 94.88 83 LYS A C 1
ATOM 679 O O . LYS A 1 83 ? -6.011 12.661 8.931 1.00 94.88 83 LYS A O 1
ATOM 684 N N . SER A 1 84 ? -5.570 14.279 10.411 1.00 96.06 84 SER A N 1
ATOM 685 C CA . SER A 1 84 ? -4.568 14.950 9.579 1.00 96.06 84 SER A CA 1
ATOM 686 C C . SER A 1 84 ? -3.355 14.066 9.284 1.00 96.06 84 SER A C 1
ATOM 688 O O . SER A 1 84 ? -2.770 14.195 8.217 1.00 96.06 84 SER A O 1
ATOM 690 N N . LEU A 1 85 ? -2.972 13.170 10.203 1.00 94.12 85 LEU A N 1
ATOM 691 C CA . LEU A 1 85 ? -1.881 12.223 9.973 1.00 94.12 85 LEU A CA 1
ATOM 692 C C . LEU A 1 85 ? -2.270 11.196 8.904 1.00 94.12 85 LEU A C 1
ATOM 694 O O . LEU A 1 85 ? -1.495 10.965 7.988 1.00 94.12 85 LEU A O 1
ATOM 698 N N . MET A 1 86 ? -3.493 10.659 8.968 1.00 96.06 86 MET A N 1
ATOM 699 C CA . MET A 1 86 ? -4.018 9.722 7.966 1.00 96.06 86 MET A CA 1
ATOM 700 C C . MET A 1 86 ? -3.956 10.314 6.555 1.00 96.06 86 MET A C 1
ATOM 702 O O . MET A 1 86 ? -3.422 9.688 5.648 1.00 96.06 86 MET A O 1
ATOM 706 N N . TRP A 1 87 ? -4.444 11.545 6.374 1.00 97.31 87 TRP A N 1
ATOM 707 C CA . TRP A 1 87 ? -4.420 12.201 5.064 1.00 97.31 87 TRP A CA 1
ATOM 708 C C . TRP A 1 87 ? -3.010 12.523 4.571 1.00 97.31 87 TRP A C 1
ATOM 710 O O . TRP A 1 87 ? -2.760 12.418 3.374 1.00 97.31 87 TRP A O 1
ATOM 720 N N . LYS A 1 88 ? -2.079 12.861 5.475 1.00 96.06 88 LYS A N 1
ATOM 721 C CA . LYS A 1 88 ? -0.660 13.013 5.121 1.00 96.06 88 LYS A CA 1
ATOM 722 C C . LYS A 1 88 ? -0.069 11.700 4.608 1.00 96.06 88 LYS A C 1
ATOM 724 O O . LYS A 1 88 ? 0.569 11.714 3.565 1.00 96.06 88 LYS A O 1
ATOM 729 N N . LEU A 1 89 ? -0.330 10.586 5.298 1.00 96.00 89 LEU A N 1
ATOM 730 C CA . LEU A 1 89 ? 0.138 9.258 4.888 1.00 96.00 89 LEU A CA 1
ATOM 731 C C . LEU A 1 89 ? -0.468 8.833 3.546 1.00 96.00 89 LEU A C 1
ATOM 733 O O . LEU A 1 89 ? 0.259 8.377 2.673 1.00 96.00 89 LEU A O 1
ATOM 737 N N . ILE A 1 90 ? -1.771 9.054 3.340 1.00 97.31 90 ILE A N 1
ATOM 738 C CA . ILE A 1 90 ? -2.432 8.761 2.061 1.00 97.31 90 ILE A CA 1
ATOM 739 C C . ILE A 1 90 ? -1.793 9.575 0.930 1.00 97.31 90 ILE A C 1
ATOM 741 O O . ILE A 1 90 ? -1.411 9.002 -0.086 1.00 97.31 90 ILE A O 1
ATOM 745 N N . ALA A 1 91 ? -1.623 10.889 1.106 1.00 97.38 91 ALA A N 1
ATOM 746 C CA . ALA A 1 91 ? -1.017 11.740 0.085 1.00 97.38 91 ALA A CA 1
ATOM 747 C C . ALA A 1 91 ? 0.428 11.321 -0.236 1.00 97.38 91 ALA A C 1
ATOM 749 O O . ALA A 1 91 ? 0.766 11.156 -1.406 1.00 97.38 91 ALA A O 1
ATOM 750 N N . ALA A 1 92 ? 1.250 11.086 0.792 1.00 97.56 92 ALA A N 1
ATOM 751 C CA . ALA A 1 92 ? 2.617 10.596 0.634 1.00 97.56 92 ALA A CA 1
ATOM 752 C C . ALA A 1 92 ? 2.654 9.243 -0.098 1.00 97.56 92 ALA A C 1
ATOM 754 O O . ALA A 1 92 ? 3.407 9.082 -1.055 1.00 97.56 92 ALA A O 1
ATOM 755 N N . SER A 1 93 ? 1.763 8.312 0.262 1.00 97.31 93 SER A N 1
ATOM 756 C CA . SER A 1 93 ? 1.675 7.001 -0.387 1.00 97.31 93 SER A CA 1
ATOM 757 C C . SER A 1 93 ? 1.300 7.084 -1.868 1.00 97.31 93 SER A C 1
ATOM 759 O O . SER A 1 93 ? 1.847 6.344 -2.678 1.00 97.31 93 SER A O 1
ATOM 761 N N . ILE A 1 94 ? 0.419 8.013 -2.253 1.00 97.12 94 ILE A N 1
ATOM 762 C CA . ILE A 1 94 ? 0.051 8.217 -3.658 1.00 97.12 94 ILE A CA 1
ATOM 763 C C . ILE A 1 94 ? 1.249 8.763 -4.437 1.00 97.12 94 ILE A C 1
ATOM 765 O O . ILE A 1 94 ? 1.541 8.264 -5.521 1.00 97.12 94 ILE A O 1
ATOM 769 N N . VAL A 1 95 ? 1.967 9.749 -3.887 1.00 97.75 95 VAL A N 1
ATOM 770 C CA . VAL A 1 95 ? 3.182 10.290 -4.520 1.00 97.75 95 VAL A CA 1
ATOM 771 C C . VAL A 1 95 ? 4.224 9.190 -4.696 1.00 97.75 95 VAL A C 1
ATOM 773 O O . VAL A 1 95 ? 4.749 9.027 -5.797 1.00 97.75 95 VAL A O 1
ATOM 776 N N . MET A 1 96 ? 4.468 8.397 -3.652 1.00 98.25 96 MET A N 1
ATOM 777 C CA . MET A 1 96 ? 5.364 7.244 -3.695 1.00 98.25 96 MET A CA 1
ATOM 778 C C . MET A 1 96 ? 4.967 6.276 -4.818 1.00 98.25 96 MET A C 1
ATOM 780 O O . MET A 1 96 ? 5.773 5.976 -5.689 1.00 98.25 96 MET A O 1
ATOM 784 N N . LEU A 1 97 ? 3.709 5.835 -4.869 1.00 97.94 97 LEU A N 1
ATOM 785 C CA . LEU A 1 97 ? 3.266 4.853 -5.862 1.00 97.94 97 LEU A CA 1
ATOM 786 C C . LEU A 1 97 ? 3.294 5.388 -7.297 1.00 97.94 97 LEU A C 1
ATOM 788 O O . LEU A 1 97 ? 3.716 4.679 -8.206 1.00 97.94 97 LEU A O 1
ATOM 792 N N . VAL A 1 98 ? 2.878 6.634 -7.529 1.00 97.50 98 VAL A N 1
ATOM 793 C CA . VAL A 1 98 ? 2.894 7.221 -8.879 1.00 97.50 98 VAL A CA 1
ATOM 794 C C . VAL A 1 98 ? 4.326 7.377 -9.385 1.00 97.50 98 VAL A C 1
ATOM 796 O O . VAL A 1 98 ? 4.625 7.041 -10.530 1.00 97.50 98 VAL A O 1
ATOM 799 N N . THR A 1 99 ? 5.228 7.860 -8.532 1.00 97.62 99 THR A N 1
ATOM 800 C CA . THR A 1 99 ? 6.633 8.058 -8.909 1.00 97.62 99 THR A CA 1
ATOM 801 C C . THR A 1 99 ? 7.379 6.731 -9.042 1.00 97.62 99 THR A C 1
ATOM 803 O O . THR A 1 99 ? 8.152 6.575 -9.984 1.00 97.62 99 THR A O 1
ATOM 806 N N . GLY A 1 100 ? 7.076 5.735 -8.205 1.00 97.75 100 GLY A N 1
ATOM 807 C CA . GLY A 1 100 ? 7.556 4.362 -8.372 1.00 97.75 100 GLY A CA 1
ATOM 808 C C . GLY A 1 100 ? 7.140 3.765 -9.718 1.00 97.75 100 GLY A C 1
ATOM 809 O O . GLY A 1 100 ? 7.987 3.269 -10.462 1.00 97.75 100 GLY A O 1
ATOM 810 N N . TYR A 1 101 ? 5.866 3.920 -10.104 1.00 97.75 101 TYR A N 1
ATOM 811 C CA . TYR A 1 101 ? 5.364 3.424 -11.389 1.00 97.75 101 TYR A CA 1
ATOM 812 C C . TYR A 1 101 ? 6.101 4.055 -12.572 1.00 97.75 101 TYR A C 1
ATOM 814 O O . TYR A 1 101 ? 6.438 3.379 -13.543 1.00 97.75 101 TYR A O 1
ATOM 822 N N . PHE A 1 102 ? 6.397 5.353 -12.488 1.00 97.44 102 PHE A N 1
ATOM 823 C CA . PHE A 1 102 ? 7.192 6.035 -13.502 1.00 97.44 102 PHE A CA 1
ATOM 824 C C . PHE A 1 102 ? 8.603 5.462 -13.624 1.00 97.44 102 PHE A C 1
ATOM 826 O O . PHE A 1 102 ? 9.075 5.304 -14.747 1.00 97.44 102 PHE A O 1
ATOM 833 N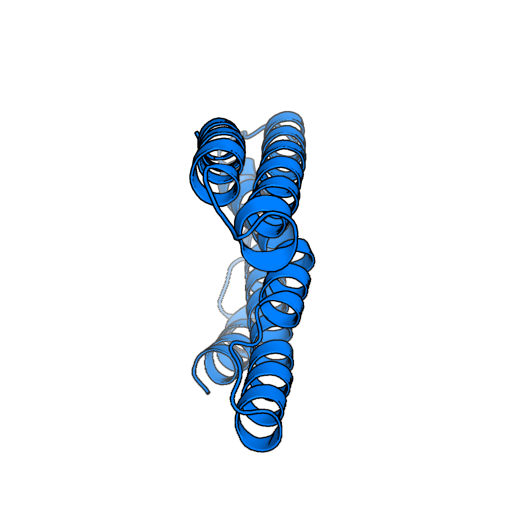 N . GLY A 1 103 ? 9.251 5.099 -12.518 1.00 97.12 103 GLY A N 1
ATOM 834 C CA . GLY A 1 103 ? 10.568 4.460 -12.546 1.00 97.12 103 GLY A CA 1
ATOM 835 C C . GLY A 1 103 ? 10.557 3.035 -13.099 1.00 97.12 103 GLY A C 1
ATOM 836 O O . GLY A 1 103 ? 11.490 2.649 -13.797 1.00 97.12 103 GLY A O 1
ATOM 837 N N . GLU A 1 104 ? 9.506 2.262 -12.822 1.00 95.50 104 GLU A N 1
ATOM 838 C CA . GLU A 1 104 ? 9.434 0.845 -13.205 1.00 95.50 104 GLU A CA 1
ATOM 839 C C . GLU A 1 104 ? 8.827 0.592 -14.593 1.00 95.50 104 GLU A C 1
ATOM 841 O O . GLU A 1 104 ? 9.233 -0.350 -15.274 1.00 95.50 104 GLU A O 1
ATOM 846 N N . ALA A 1 105 ? 7.862 1.407 -15.028 1.00 94.69 105 ALA A N 1
ATOM 847 C CA . ALA A 1 105 ? 7.059 1.127 -16.222 1.00 94.69 105 ALA A CA 1
ATOM 848 C C . ALA A 1 105 ? 7.186 2.169 -17.345 1.00 94.69 105 ALA A C 1
ATOM 850 O O . ALA A 1 105 ? 6.980 1.820 -18.504 1.00 94.69 105 ALA A O 1
ATOM 851 N N . VAL A 1 106 ? 7.503 3.432 -17.034 1.00 95.38 106 VAL A N 1
ATOM 852 C CA . VAL A 1 106 ? 7.482 4.529 -18.028 1.00 95.38 106 VAL A CA 1
ATOM 853 C C . VAL A 1 106 ? 8.890 4.962 -18.431 1.00 95.38 106 VAL A C 1
ATOM 855 O O . VAL A 1 106 ? 9.213 5.031 -19.611 1.00 95.38 106 VAL A O 1
ATOM 858 N N . TYR A 1 107 ? 9.742 5.231 -17.447 1.00 96.38 107 TYR A N 1
ATOM 859 C CA . TYR A 1 107 ? 11.121 5.685 -17.614 1.00 96.38 107 TYR A CA 1
ATOM 860 C C . TYR A 1 107 ? 12.086 4.614 -17.106 1.00 96.38 107 TYR A C 1
ATOM 862 O O . TYR A 1 107 ? 12.962 4.886 -16.289 1.00 96.38 107 TYR A O 1
ATOM 870 N N . ASN A 1 108 ? 11.907 3.381 -17.576 1.00 94.62 108 ASN A N 1
ATOM 871 C CA . ASN A 1 108 ? 12.575 2.195 -17.038 1.00 94.62 108 ASN A CA 1
ATOM 872 C C . ASN A 1 108 ? 13.982 1.922 -17.614 1.00 94.62 108 ASN A C 1
ATOM 874 O O . ASN A 1 108 ? 14.582 0.886 -17.334 1.00 94.62 108 ASN A O 1
ATOM 878 N N . THR A 1 109 ? 14.537 2.853 -18.395 1.00 95.31 109 THR A N 1
ATOM 879 C CA . THR A 1 109 ? 15.871 2.749 -19.011 1.00 95.31 109 THR A CA 1
ATOM 880 C C . THR A 1 109 ? 16.809 3.867 -18.561 1.00 95.31 109 THR A C 1
ATOM 882 O O . THR A 1 109 ? 16.368 4.950 -18.168 1.00 95.31 109 THR A O 1
ATOM 885 N N . GLY A 1 110 ? 18.121 3.647 -18.689 1.00 95.62 110 GLY A N 1
ATOM 886 C CA . GLY A 1 110 ? 19.129 4.654 -18.352 1.00 95.62 110 GLY A CA 1
ATOM 887 C C . GLY A 1 110 ? 19.094 5.020 -16.866 1.00 95.62 110 GLY A C 1
ATOM 888 O O . GLY A 1 110 ? 19.054 4.141 -16.010 1.00 95.62 110 GLY A O 1
ATOM 889 N N . THR A 1 111 ? 19.107 6.317 -16.550 1.00 96.19 111 THR A N 1
ATOM 890 C CA . THR A 1 111 ? 19.054 6.819 -15.164 1.00 96.19 111 THR A CA 1
ATOM 891 C C . THR A 1 111 ? 17.633 6.956 -14.609 1.00 96.19 111 THR A C 1
ATOM 893 O O . THR A 1 111 ? 17.477 7.208 -13.414 1.00 96.19 111 THR A O 1
ATOM 896 N N . GLY A 1 112 ? 16.600 6.770 -15.439 1.00 96.50 112 GLY A N 1
ATOM 897 C CA . GLY A 1 112 ? 15.194 6.937 -15.062 1.00 96.50 112 GLY A CA 1
ATOM 898 C C . GLY A 1 112 ? 14.772 6.129 -13.826 1.00 96.50 112 GLY A C 1
ATOM 899 O O . GLY A 1 112 ? 14.255 6.749 -12.891 1.00 96.50 112 GLY A O 1
ATOM 900 N N . PRO A 1 113 ? 15.070 4.814 -13.731 1.00 97.00 113 PRO A N 1
ATOM 901 C CA . PRO A 1 113 ? 14.714 4.015 -12.557 1.00 97.00 113 PRO A CA 1
ATOM 902 C C . PRO A 1 113 ? 15.316 4.558 -11.259 1.00 97.00 113 PRO A C 1
ATOM 904 O O . PRO A 1 113 ? 14.640 4.621 -10.237 1.00 97.00 113 PRO A O 1
ATOM 907 N N . ALA A 1 114 ? 16.578 4.999 -11.300 1.00 97.38 114 ALA A N 1
ATOM 908 C CA . ALA A 1 114 ? 17.271 5.520 -10.126 1.00 97.38 114 ALA A CA 1
ATOM 909 C C . ALA A 1 114 ? 16.698 6.872 -9.675 1.00 97.38 114 ALA A C 1
ATOM 911 O O . ALA A 1 114 ? 16.485 7.087 -8.483 1.00 97.38 114 ALA A O 1
ATOM 912 N N . VAL A 1 115 ? 16.414 7.775 -10.620 1.00 97.88 115 VAL A N 1
ATOM 913 C CA . VAL A 1 115 ? 15.862 9.104 -10.319 1.00 97.88 115 VAL A CA 1
ATOM 914 C C . VAL A 1 115 ? 14.446 8.991 -9.758 1.00 97.88 115 VAL A C 1
ATOM 916 O O . VAL A 1 115 ? 14.159 9.534 -8.693 1.00 97.88 115 VAL A O 1
ATOM 919 N N . TRP A 1 116 ? 13.562 8.260 -10.437 1.00 98.00 116 TRP A N 1
ATOM 920 C CA . TRP A 1 116 ? 12.180 8.092 -9.987 1.00 98.00 116 TRP A CA 1
ATOM 921 C C . TRP A 1 116 ? 12.077 7.233 -8.726 1.00 98.00 116 TRP A C 1
ATOM 923 O O . TRP A 1 116 ? 11.275 7.542 -7.847 1.00 98.00 116 TRP A O 1
ATOM 933 N N . GLY A 1 117 ? 12.945 6.228 -8.585 1.00 97.44 117 GLY A N 1
ATOM 934 C CA . GLY A 1 117 ? 13.079 5.446 -7.360 1.00 97.44 117 GLY A CA 1
ATOM 935 C C . GLY A 1 117 ? 13.503 6.298 -6.163 1.00 97.44 117 GLY A C 1
ATOM 936 O O . GLY A 1 117 ? 12.948 6.135 -5.080 1.00 97.44 117 GLY A O 1
ATOM 937 N N . LEU A 1 118 ? 14.415 7.260 -6.350 1.00 97.62 118 LEU A N 1
ATOM 938 C CA . LEU A 1 118 ? 14.791 8.209 -5.299 1.00 97.62 118 LEU A CA 1
ATOM 939 C C . LEU A 1 118 ? 13.611 9.098 -4.891 1.00 97.62 118 LEU A C 1
ATOM 941 O O . LEU A 1 118 ? 13.364 9.261 -3.701 1.00 97.62 118 LEU A O 1
ATOM 945 N N . ILE A 1 119 ? 12.865 9.646 -5.856 1.00 97.81 119 ILE A N 1
ATOM 946 C CA . ILE A 1 119 ? 11.687 10.484 -5.570 1.00 97.81 119 ILE A CA 1
ATOM 947 C C . ILE A 1 119 ? 10.627 9.675 -4.810 1.00 97.81 119 ILE A C 1
ATOM 949 O O . ILE A 1 119 ? 10.107 10.145 -3.799 1.00 97.81 119 ILE A O 1
ATOM 953 N N . SER A 1 120 ? 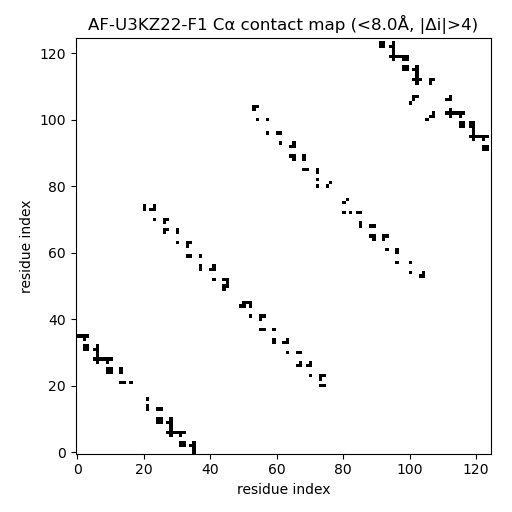10.357 8.446 -5.254 1.00 97.81 120 SER A N 1
ATOM 954 C CA . SER A 1 120 ? 9.458 7.519 -4.563 1.00 97.81 120 SER A CA 1
ATOM 955 C C . SER A 1 120 ? 9.939 7.226 -3.142 1.00 97.81 120 SER A C 1
ATOM 957 O O . SER A 1 120 ? 9.165 7.313 -2.192 1.00 97.81 120 SER A O 1
ATOM 959 N N . GLY A 1 121 ? 11.235 6.953 -2.974 1.00 96.88 121 GLY A N 1
ATOM 960 C CA . GLY A 1 121 ? 11.853 6.714 -1.672 1.00 96.88 121 GLY A CA 1
ATOM 961 C C . GLY A 1 121 ? 11.740 7.910 -0.727 1.00 96.88 121 GLY A C 1
ATOM 962 O O . GLY A 1 121 ? 11.444 7.726 0.446 1.00 96.88 121 GLY A O 1
ATOM 963 N N . LEU A 1 122 ? 11.894 9.140 -1.223 1.00 97.19 122 LEU A N 1
ATOM 964 C CA . LEU A 1 122 ? 11.705 10.349 -0.415 1.00 97.19 122 LEU A CA 1
ATOM 965 C C . LEU A 1 122 ? 10.258 10.532 0.056 1.00 97.19 122 LEU A C 1
ATOM 967 O O . LEU A 1 122 ? 10.047 11.113 1.111 1.00 97.19 122 LEU A O 1
ATOM 971 N N . ALA A 1 123 ? 9.273 10.059 -0.708 1.00 95.62 123 ALA A N 1
ATOM 972 C CA . ALA A 1 123 ? 7.873 10.074 -0.287 1.00 95.62 123 ALA A CA 1
ATOM 973 C C . ALA A 1 123 ? 7.522 8.931 0.686 1.00 95.62 123 ALA A C 1
ATOM 975 O O . ALA A 1 123 ? 6.498 9.005 1.362 1.00 95.62 123 ALA A O 1
ATOM 976 N N . TYR A 1 124 ? 8.342 7.876 0.742 1.00 92.31 124 TYR A N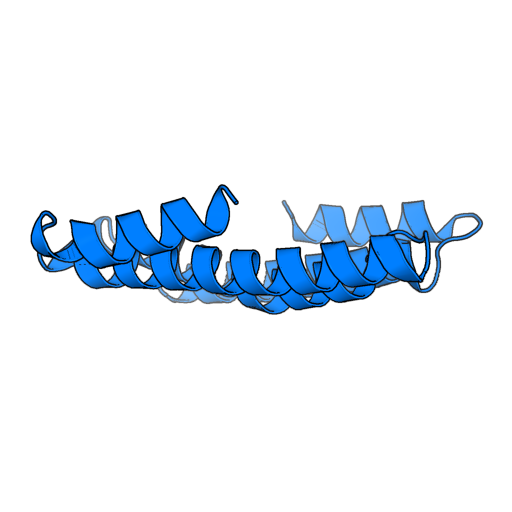 1
ATOM 977 C CA . TYR A 1 124 ? 8.165 6.745 1.654 1.00 92.31 124 TYR A CA 1
ATOM 978 C C . TYR A 1 124 ? 8.599 7.056 3.100 1.00 92.31 124 TYR A C 1
ATOM 980 O O . TYR A 1 124 ? 7.997 6.519 4.032 1.00 92.31 124 TYR A O 1
ATOM 988 N N . PHE A 1 125 ? 9.625 7.894 3.288 1.00 87.56 125 PHE A N 1
ATOM 989 C CA . PHE A 1 125 ? 10.170 8.284 4.601 1.00 87.56 125 PHE A CA 1
ATOM 990 C C . PHE A 1 125 ? 9.553 9.581 5.143 1.00 87.56 125 PHE A C 1
ATOM 992 O O . PHE A 1 125 ? 9.418 9.677 6.386 1.00 87.56 125 PHE A O 1
#

Secondary structure (DSSP, 8-state):
-HHHHHHHHHHHGGGGS-HHHHHHHHHHHHHHHHHHHHHHHHHHHHHHH-S--HHHHHHHHHHHHHHHHHHHHHHHGGGT--HH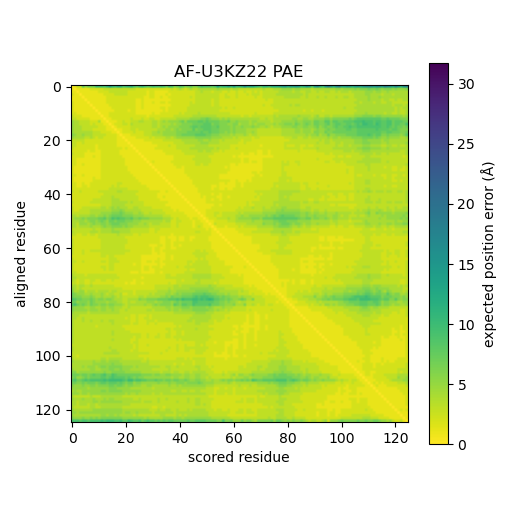HHHHHHHHHHHHHHHHHIIIIIS-STTHHHHHHHHHHHHH-

Radius of gyration: 16.87 Å; Cα contacts (8 Å, |Δi|>4): 127; chains: 1; bounding box: 37×33×43 Å

Nearest PDB structures (foldseek):
  4jq6-assembly1_A-2  TM=9.603E-01  e=2.368E-06  uncultured bacterium
  4jq6-assembly1_C-2  TM=9.599E-01  e=3.361E-06  uncultured bacterium
  4jq6-assembly1_B-2  TM=9.519E-01  e=3.361E-06  uncultured bacterium
  4knf-assembly1_D  TM=8.675E-01  e=1.236E-06  gamma proteobacterium 'Hot 75m4'
  4kly-assembly1_D  TM=8.854E-01  e=2.253E-06  gamma proteobacterium 'Hot 75m4'

pLDDT: mean 96.08, std 2.11, range [82.81, 98.25]

Solvent-accessible surface area (backbone atoms only — not comparable to full-atom values): 6467 Å² total; per-residue (Å²): 113,66,38,46,54,50,16,52,48,30,63,69,49,40,81,81,46,60,80,88,46,36,66,35,38,49,46,55,18,49,40,25,38,54,48,34,56,43,51,50,55,37,50,53,46,28,76,73,70,72,50,83,48,59,68,59,50,52,56,45,44,70,58,36,51,44,49,49,32,49,33,54,39,55,61,40,41,80,78,67,56,56,71,69,55,35,55,50,48,31,52,29,49,50,53,17,52,55,32,34,46,39,10,68,72,72,37,60,56,90,65,33,33,62,56,26,40,48,56,13,50,64,39,71,110

Mean predicted aligned error: 3.0 Å

Sequence (125 aa):
MAMMAASAFFFFSMNDFDTKWKTSILVSGLITFIAAVHYWYMRDYWATVGESPTFFRYVDWVLTVPLMCVEFYLILKVAGAKKSLMWKLIAASIVMLVTGYFGEAVYNTGTGPAVWGLISGLAYF

Organism: NCBI:txid1453350

InterPro domains:
  IPR001425 Archaeal/bacterial/fungal rhodopsins [PF01036] (1-124)